Protein AF-A0A8S4CZP5-F1 (afdb_monomer)

Sequence (98 aa):
MEVKWPVSLVLNHKAVACYQMIFRHLFYCKHVERLLCRVWLYNKVVKRFSEARLYADAFALRQRMLSCIQHLQYYMCVEVIEPSWCQLIQSLDKKRAL

Nearest PDB structures (foldseek):
  6zbd-assembly1_D  TM=3.152E-01  e=8.842E+00  Plasmodium falciparum

Secondary structure (DSSP, 8-state):
----TTGGGTS-HHHHHHHHHHHHHHHHHHHHHHHHHHHHHHHHHHTTSGGGGGGHHHHHHHHHHHHHHHHHHHIIIIIIIHHHHHHHHHHHHHHH--

Foldseek 3Di:
DDDDPPVCVVVPPVNVVVVVVVVVVLVVLVVVLVVLVVVVVVLVVVVVDPCNVVCPVVNVVSVVSNVVSVVVSCCCVPVPVVVVVVVVVVVVVVVVVD

Mean predicted aligned error: 7.42 Å

Radius of gyration: 21.17 Å; Cα contacts (8 Å, |Δi|>4): 24; chains: 1; bounding box: 49×22×59 Å

InterPro domains:
  IPR007259 Gamma-tubulin complex component protein [PTHR19302] (2-93)
  IPR040457 Gamma tubulin complex component, C-terminal [PF04130] (2-95)
  IPR042241 Gamma tubulin complex component, C-terminal domain superfamily [G3DSA:1.20.120.1900] (1-98)

Organism: Plutella xylostella (NCBI:txid51655)

Structure (mmCIF, N/CA/C/O backbone):
data_AF-A0A8S4CZP5-F1
#
_entry.id   AF-A0A8S4CZP5-F1
#
loop_
_atom_site.group_PDB
_atom_site.id
_atom_site.type_symbol
_atom_site.label_atom_id
_atom_site.label_alt_id
_atom_site.label_comp_id
_atom_site.label_asym_id
_atom_site.label_entity_id
_atom_site.label_seq_id
_atom_site.pdbx_PDB_ins_code
_atom_site.Cartn_x
_atom_site.Cartn_y
_atom_site.Cartn_z
_atom_site.occupancy
_atom_site.B_iso_or_equiv
_atom_site.auth_seq_id
_atom_site.auth_comp_id
_atom_site.auth_asym_id
_atom_site.auth_atom_id
_atom_site.pdbx_PDB_model_num
ATOM 1 N N . MET A 1 1 ? -19.244 -12.517 5.168 1.00 55.53 1 MET A N 1
ATOM 2 C CA . MET A 1 1 ? -18.666 -12.454 6.525 1.00 55.53 1 MET A CA 1
ATOM 3 C C . MET A 1 1 ? -19.834 -12.250 7.475 1.00 55.53 1 MET A C 1
ATOM 5 O O . MET A 1 1 ? -20.339 -11.141 7.559 1.00 55.53 1 MET A O 1
ATOM 9 N N . GLU A 1 2 ? -20.357 -13.329 8.058 1.00 64.44 2 GLU A N 1
ATOM 10 C CA . GLU A 1 2 ? -21.436 -13.243 9.052 1.00 64.44 2 GLU A CA 1
ATOM 11 C C . GLU A 1 2 ? -20.834 -12.858 10.401 1.00 64.44 2 GLU A C 1
ATOM 13 O O . GLU A 1 2 ? -20.005 -13.582 10.952 1.00 64.44 2 GLU A O 1
ATOM 18 N N . VAL A 1 3 ? -21.227 -11.696 10.922 1.00 73.75 3 VAL A N 1
ATOM 19 C CA . VAL A 1 3 ? -20.888 -11.292 12.286 1.00 73.75 3 VAL A CA 1
ATOM 20 C C . VAL A 1 3 ? -21.948 -11.891 13.203 1.00 73.75 3 VAL A C 1
ATOM 22 O O . VAL A 1 3 ? -23.125 -11.548 13.100 1.00 73.75 3 VAL A O 1
ATOM 25 N N . LYS A 1 4 ? -21.545 -12.814 14.080 1.00 79.38 4 LYS A N 1
ATOM 26 C CA . LYS A 1 4 ? -22.464 -13.448 15.032 1.00 79.38 4 LYS A CA 1
ATOM 27 C C . LYS A 1 4 ? -22.923 -12.439 16.085 1.00 79.38 4 LYS A C 1
ATOM 29 O O . LYS A 1 4 ? -22.154 -11.582 16.527 1.00 79.38 4 LYS A O 1
ATOM 34 N N . TRP A 1 5 ? -24.177 -12.566 16.507 1.00 76.56 5 TRP A N 1
ATOM 35 C CA . TRP A 1 5 ? -24.685 -11.871 17.687 1.00 76.56 5 TRP A CA 1
ATOM 36 C C . TRP A 1 5 ? -23.819 -12.234 18.911 1.00 76.56 5 TRP A C 1
ATOM 38 O O . TRP A 1 5 ? -23.411 -13.394 19.016 1.00 76.56 5 TRP A O 1
ATOM 48 N N . PRO A 1 6 ? -23.491 -11.299 19.824 1.00 82.88 6 PRO A N 1
ATOM 49 C CA . PRO A 1 6 ? -23.930 -9.899 19.910 1.00 82.88 6 PRO A CA 1
ATOM 50 C C . PRO A 1 6 ? -23.013 -8.899 19.187 1.00 82.88 6 PRO A C 1
ATOM 52 O O . PRO A 1 6 ? -23.311 -7.709 19.150 1.00 82.88 6 PRO A O 1
ATOM 55 N N . VAL A 1 7 ? -21.901 -9.346 18.597 1.00 76.56 7 VAL A N 1
ATOM 56 C CA . VAL A 1 7 ? -20.877 -8.462 18.004 1.00 76.56 7 VAL A CA 1
ATOM 57 C C . VAL A 1 7 ? -21.432 -7.638 16.837 1.00 76.56 7 VAL A C 1
ATOM 59 O O . VAL A 1 7 ? -20.981 -6.518 16.604 1.00 76.56 7 VAL A O 1
ATOM 62 N N . SER A 1 8 ? -22.463 -8.139 16.155 1.00 76.94 8 SER A N 1
ATOM 63 C CA . SER A 1 8 ? -23.184 -7.423 15.096 1.00 76.94 8 SER A CA 1
ATOM 64 C C . SER A 1 8 ? -23.875 -6.134 15.564 1.00 76.94 8 SER A C 1
ATOM 66 O O . SER A 1 8 ? -24.132 -5.259 14.737 1.00 76.94 8 SER A O 1
ATOM 68 N N . LEU A 1 9 ? -24.138 -5.977 16.870 1.00 74.38 9 LEU A N 1
ATOM 69 C CA . LEU A 1 9 ? -24.674 -4.735 17.448 1.00 74.38 9 LEU A CA 1
ATOM 70 C C . LEU A 1 9 ? -23.649 -3.597 17.413 1.00 74.38 9 LEU A C 1
ATOM 72 O O . LEU A 1 9 ? -24.019 -2.438 17.248 1.00 74.38 9 LEU A O 1
ATOM 76 N N . VAL A 1 10 ? -22.365 -3.930 17.553 1.00 77.69 10 VAL A N 1
ATOM 77 C CA . VAL A 1 10 ? -21.260 -2.961 17.541 1.00 77.69 10 VAL A CA 1
ATOM 78 C C . VAL A 1 10 ? -20.685 -2.829 16.128 1.00 77.69 10 VAL A C 1
ATOM 80 O O . VAL A 1 10 ? -20.503 -1.722 15.623 1.00 77.69 10 VAL A O 1
ATOM 83 N N . LEU A 1 11 ? -20.446 -3.957 15.454 1.00 79.88 11 LEU A N 1
ATOM 84 C CA . LEU A 1 11 ? -19.962 -4.024 14.075 1.00 79.88 11 LEU A CA 1
ATOM 85 C C . LEU A 1 11 ? -21.133 -4.207 13.109 1.00 79.88 11 LEU A C 1
ATOM 87 O O . LEU A 1 11 ? -21.441 -5.313 12.665 1.00 79.88 11 LEU A O 1
ATOM 91 N N . ASN A 1 12 ? -21.780 -3.093 12.776 1.00 83.38 12 ASN A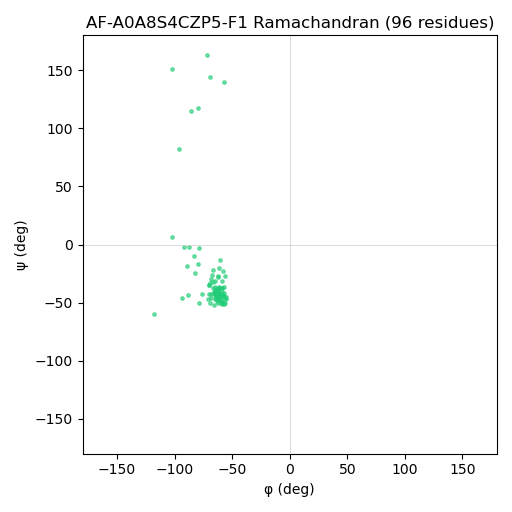 N 1
ATOM 92 C CA . ASN A 1 12 ? -22.879 -3.089 11.818 1.00 83.38 12 ASN A CA 1
ATOM 93 C C . ASN A 1 12 ? -22.397 -3.327 10.367 1.00 83.38 12 ASN A C 1
ATOM 95 O O . ASN A 1 12 ? -21.229 -3.129 10.022 1.00 83.38 12 ASN A O 1
ATOM 99 N N . HIS A 1 13 ? -23.327 -3.694 9.480 1.00 84.50 13 HIS A N 1
ATOM 100 C CA . HIS A 1 13 ? -23.026 -3.961 8.067 1.00 84.50 13 HIS A CA 1
ATOM 101 C C . HIS A 1 13 ? -22.413 -2.765 7.321 1.00 84.50 13 HIS A C 1
ATOM 103 O O . HIS A 1 13 ? -21.600 -2.969 6.421 1.00 84.50 13 HIS A O 1
ATOM 109 N N . LYS A 1 14 ? -22.761 -1.524 7.694 1.00 86.75 14 LYS A N 1
ATOM 110 C CA . LYS A 1 14 ? -22.209 -0.314 7.063 1.00 86.75 14 LYS A CA 1
ATOM 111 C C . LYS A 1 14 ? -20.725 -0.150 7.395 1.00 86.75 14 LYS A C 1
ATOM 113 O O . LYS A 1 14 ? -19.923 0.069 6.495 1.00 86.75 14 LYS A O 1
ATOM 118 N N . ALA A 1 15 ? -20.352 -0.321 8.661 1.00 87.50 15 ALA A N 1
ATOM 119 C CA . ALA A 1 15 ? -18.969 -0.261 9.119 1.00 87.50 15 ALA A CA 1
ATOM 120 C C . ALA A 1 15 ? -18.125 -1.348 8.442 1.00 87.50 15 ALA A C 1
ATOM 122 O O . ALA A 1 15 ? -17.058 -1.055 7.904 1.00 87.50 15 ALA A O 1
ATOM 123 N N . VAL A 1 16 ? -18.637 -2.583 8.382 1.00 88.56 16 VAL A N 1
ATOM 124 C CA . VAL A 1 16 ? -17.967 -3.693 7.685 1.00 88.56 16 VAL A CA 1
ATOM 125 C C . VAL A 1 16 ? -17.752 -3.373 6.203 1.00 88.56 16 VAL A C 1
ATOM 127 O O . VAL A 1 16 ? -16.653 -3.592 5.695 1.00 88.56 16 VAL A O 1
ATOM 130 N N . ALA A 1 17 ? -18.750 -2.814 5.514 1.00 91.00 17 ALA A N 1
ATOM 131 C CA . ALA A 1 17 ? -18.612 -2.415 4.114 1.00 91.00 17 ALA A CA 1
ATOM 132 C C . ALA A 1 17 ? -17.527 -1.339 3.920 1.00 91.00 17 ALA A C 1
ATOM 134 O O . ALA A 1 17 ? -16.693 -1.466 3.022 1.00 91.00 17 ALA A O 1
ATOM 135 N N . CYS A 1 18 ? -17.466 -0.329 4.795 1.00 91.38 18 CYS A N 1
ATOM 136 C CA . CYS A 1 18 ? -16.408 0.685 4.758 1.00 91.38 18 CYS A CA 1
ATOM 137 C C . CYS A 1 18 ? -15.011 0.066 4.944 1.00 91.38 18 CYS A C 1
ATOM 139 O O . CYS A 1 18 ? -14.102 0.356 4.164 1.00 91.38 18 CYS A O 1
ATOM 141 N N . TYR A 1 19 ? -14.840 -0.843 5.912 1.00 92.25 19 TYR A N 1
ATOM 142 C CA . TYR A 1 19 ? -13.569 -1.556 6.097 1.00 92.25 19 TYR A CA 1
ATOM 143 C C . TYR A 1 19 ? -13.196 -2.409 4.882 1.00 92.25 19 TYR A C 1
ATOM 145 O O . TYR A 1 19 ? -12.032 -2.437 4.483 1.00 92.25 19 TYR A O 1
ATOM 153 N N . GLN A 1 20 ? -14.170 -3.065 4.248 1.00 94.25 20 GLN A N 1
ATOM 154 C CA . GLN A 1 20 ? -13.937 -3.826 3.019 1.00 94.25 20 GLN A CA 1
ATOM 155 C C . GLN A 1 20 ? -13.484 -2.934 1.860 1.00 94.25 20 GLN A C 1
ATOM 157 O O . GLN A 1 20 ? -12.598 -3.333 1.103 1.00 94.25 20 GLN A O 1
ATOM 162 N N . MET A 1 21 ? -14.046 -1.729 1.721 1.00 95.75 21 MET A N 1
ATOM 163 C CA . MET A 1 21 ? -13.614 -0.765 0.703 1.00 95.75 21 MET A CA 1
ATOM 164 C C . MET A 1 21 ? -12.164 -0.327 0.921 1.00 95.75 21 MET A C 1
ATOM 166 O O . MET A 1 21 ? -11.372 -0.363 -0.023 1.00 95.75 21 MET A O 1
ATOM 170 N N . ILE A 1 22 ? -11.800 0.012 2.163 1.00 94.81 22 ILE A N 1
ATOM 171 C CA . ILE A 1 22 ? -10.422 0.374 2.528 1.00 94.81 22 ILE A CA 1
ATOM 172 C C . ILE A 1 22 ? -9.480 -0.794 2.228 1.00 94.81 22 ILE A C 1
ATOM 174 O O . ILE A 1 22 ? -8.484 -0.623 1.526 1.00 94.81 22 ILE A O 1
ATOM 178 N N . PHE A 1 23 ? -9.823 -2.000 2.686 1.00 95.38 23 PHE A N 1
ATOM 179 C CA . PHE A 1 23 ? -9.025 -3.197 2.436 1.00 95.38 23 PHE A CA 1
ATOM 180 C C . PHE A 1 23 ? -8.823 -3.448 0.940 1.00 95.38 23 PHE A C 1
ATOM 182 O O . PHE A 1 23 ? -7.696 -3.670 0.502 1.00 95.38 23 PHE A O 1
ATO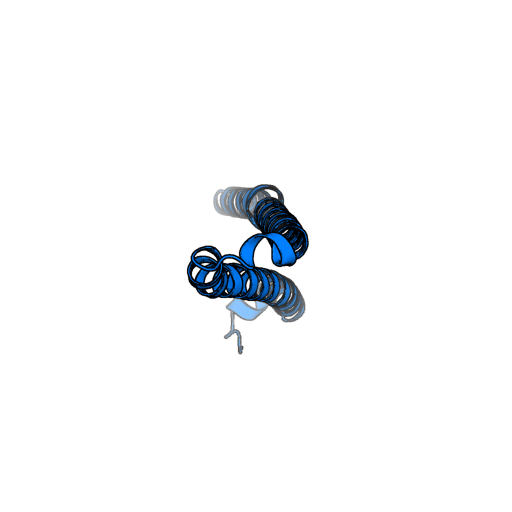M 189 N N . ARG A 1 24 ? -9.893 -3.375 0.139 1.00 97.19 24 ARG A N 1
ATOM 190 C CA . ARG A 1 24 ? -9.822 -3.580 -1.313 1.00 97.19 24 ARG A CA 1
ATOM 191 C C . ARG A 1 24 ? -8.872 -2.583 -1.973 1.00 97.19 24 ARG A C 1
ATOM 193 O O . ARG A 1 24 ? -8.105 -2.976 -2.852 1.00 97.19 24 ARG A O 1
ATOM 200 N N . HIS A 1 25 ? -8.905 -1.324 -1.544 1.00 96.69 25 HIS A N 1
ATOM 201 C CA . HIS A 1 25 ? -8.007 -0.295 -2.055 1.00 96.69 25 HIS A CA 1
ATOM 202 C C . HIS A 1 25 ? -6.543 -0.577 -1.683 1.00 96.69 25 HIS A C 1
ATOM 204 O O . HIS A 1 25 ? -5.695 -0.681 -2.571 1.00 96.69 25 HIS A O 1
ATOM 210 N N . LEU A 1 26 ? -6.254 -0.806 -0.397 1.00 96.75 26 LEU A N 1
ATOM 211 C CA . LEU A 1 26 ? -4.902 -1.119 0.085 1.00 96.75 26 LEU A CA 1
ATOM 212 C C . LEU A 1 26 ? -4.332 -2.378 -0.579 1.00 96.75 26 LEU A C 1
ATOM 214 O O . LEU A 1 26 ? -3.173 -2.406 -1.000 1.00 96.75 26 LEU A O 1
ATOM 218 N N . PHE A 1 27 ? -5.160 -3.413 -0.720 1.00 97.25 27 PHE A N 1
ATOM 219 C CA . PHE A 1 27 ? -4.785 -4.658 -1.377 1.00 97.25 27 PHE A CA 1
ATOM 220 C C . PHE A 1 27 ? -4.386 -4.424 -2.837 1.00 97.25 27 PHE A C 1
ATOM 222 O O . PHE A 1 27 ? -3.368 -4.950 -3.293 1.00 97.25 27 PHE A O 1
ATOM 229 N N . TYR A 1 28 ? -5.150 -3.604 -3.562 1.00 97.69 28 TYR A N 1
ATOM 230 C CA . TYR A 1 28 ? -4.830 -3.259 -4.942 1.00 97.69 28 TYR A CA 1
ATOM 231 C C . TYR A 1 28 ? -3.522 -2.463 -5.046 1.00 97.69 28 TYR A C 1
ATOM 233 O O . TYR A 1 28 ? -2.669 -2.802 -5.868 1.00 97.69 28 TYR A O 1
ATOM 241 N N . CYS A 1 29 ? -3.298 -1.478 -4.171 1.00 97.38 29 CYS A N 1
ATOM 242 C CA . CYS A 1 29 ? -2.028 -0.749 -4.120 1.00 97.38 29 CYS A CA 1
ATOM 243 C C . CYS A 1 29 ? -0.839 -1.695 -3.902 1.00 97.38 29 CYS A C 1
ATOM 245 O O . CYS A 1 29 ? 0.158 -1.623 -4.628 1.00 97.38 29 CYS A O 1
ATOM 247 N N . LYS A 1 30 ? -0.975 -2.649 -2.972 1.00 96.81 30 LYS A N 1
ATOM 248 C CA . LYS A 1 30 ? 0.064 -3.652 -2.709 1.00 96.81 30 LYS A CA 1
ATOM 249 C C . LYS A 1 30 ? 0.291 -4.584 -3.897 1.00 96.81 30 LYS A C 1
ATOM 251 O O . LYS A 1 30 ? 1.422 -4.993 -4.170 1.00 96.81 30 LYS A O 1
ATOM 256 N N . HIS A 1 31 ? -0.776 -4.932 -4.612 1.00 97.12 31 HIS A N 1
ATOM 257 C CA . HIS A 1 31 ? -0.694 -5.730 -5.829 1.00 97.12 31 HIS A CA 1
ATOM 258 C C . HIS A 1 31 ? 0.095 -5.004 -6.928 1.00 97.12 31 HIS A C 1
ATOM 260 O O . HIS A 1 31 ? 1.036 -5.581 -7.479 1.00 97.12 31 HIS A O 1
ATOM 266 N N . VAL A 1 32 ? -0.218 -3.732 -7.192 1.00 96.81 32 VAL A N 1
ATOM 267 C CA . VAL A 1 32 ? 0.492 -2.905 -8.184 1.00 96.81 32 VAL A CA 1
ATOM 268 C C . VAL A 1 32 ? 1.969 -2.739 -7.820 1.00 96.81 32 VAL A C 1
ATOM 270 O O . VAL A 1 32 ? 2.832 -2.915 -8.681 1.00 96.81 32 VAL A O 1
ATOM 273 N N . GLU A 1 33 ? 2.290 -2.487 -6.547 1.00 96.19 33 GLU A N 1
ATOM 274 C CA . GLU A 1 33 ? 3.681 -2.434 -6.073 1.00 96.19 33 GLU A CA 1
ATOM 275 C C . GLU A 1 33 ? 4.439 -3.730 -6.413 1.00 96.19 33 GLU A C 1
ATOM 277 O O . GLU A 1 33 ? 5.536 -3.697 -6.978 1.00 96.19 33 GLU A O 1
ATOM 282 N N . ARG A 1 34 ? 3.834 -4.893 -6.136 1.00 95.50 34 ARG A N 1
ATOM 283 C CA . ARG A 1 34 ? 4.434 -6.200 -6.450 1.00 95.50 34 ARG A CA 1
ATOM 284 C C . ARG A 1 34 ? 4.647 -6.392 -7.951 1.00 95.50 34 ARG A C 1
ATOM 286 O O . ARG A 1 34 ? 5.685 -6.933 -8.333 1.00 95.50 34 ARG A O 1
ATOM 293 N N . LEU A 1 35 ? 3.714 -5.955 -8.798 1.00 95.25 35 LEU A N 1
ATOM 294 C CA . LEU A 1 35 ? 3.881 -6.004 -10.256 1.00 95.25 35 LEU A CA 1
ATOM 295 C C . LEU A 1 35 ? 5.069 -5.145 -10.711 1.00 95.25 35 LEU A C 1
ATOM 297 O O . LEU A 1 35 ? 5.936 -5.636 -11.437 1.00 95.25 35 LEU A O 1
ATOM 301 N N . LEU A 1 36 ? 5.175 -3.908 -10.217 1.00 93.19 36 LEU A N 1
ATOM 302 C CA . LEU A 1 36 ? 6.292 -3.009 -10.530 1.00 93.19 36 LEU A CA 1
ATOM 303 C C . LEU A 1 36 ? 7.640 -3.585 -10.074 1.00 93.19 36 LEU A C 1
ATOM 305 O O . LEU A 1 36 ? 8.646 -3.438 -10.777 1.00 93.19 36 LEU A O 1
ATOM 309 N N . CYS A 1 37 ? 7.673 -4.264 -8.927 1.00 91.00 37 CYS A N 1
ATOM 310 C CA . CYS A 1 37 ? 8.859 -4.965 -8.431 1.00 91.00 37 CYS A CA 1
ATOM 311 C C . CYS A 1 37 ? 9.209 -6.212 -9.258 1.00 91.00 37 CYS A C 1
ATOM 313 O O . CYS A 1 37 ? 10.388 -6.484 -9.471 1.00 91.00 37 CYS A O 1
ATOM 315 N N . ARG A 1 38 ? 8.227 -6.954 -9.784 1.00 89.50 38 ARG A N 1
ATOM 316 C CA . ARG A 1 38 ? 8.496 -8.093 -10.683 1.00 89.50 38 ARG A CA 1
ATOM 317 C C . ARG A 1 38 ? 9.153 -7.645 -11.983 1.00 89.50 38 ARG A C 1
ATOM 319 O O . ARG A 1 38 ? 10.138 -8.250 -12.392 1.00 89.50 38 ARG A O 1
ATOM 326 N N . VAL A 1 39 ? 8.680 -6.550 -12.582 1.00 86.25 39 VAL A N 1
ATOM 327 C CA . VAL A 1 39 ? 9.290 -5.967 -13.794 1.00 86.25 39 VAL A CA 1
ATOM 328 C C . VAL A 1 39 ? 10.771 -5.634 -13.566 1.00 86.25 39 VAL A C 1
ATOM 330 O O . VAL A 1 39 ? 11.605 -5.864 -14.436 1.00 86.25 39 VAL A O 1
ATOM 333 N N . TRP A 1 40 ? 11.141 -5.176 -12.366 1.00 78.12 40 TRP A N 1
ATOM 334 C CA . TRP A 1 40 ? 12.545 -4.935 -12.018 1.00 78.12 40 TRP A CA 1
ATOM 335 C C . TRP A 1 40 ? 13.423 -6.195 -12.072 1.00 78.12 40 TRP A C 1
ATOM 337 O O . TRP A 1 40 ? 14.5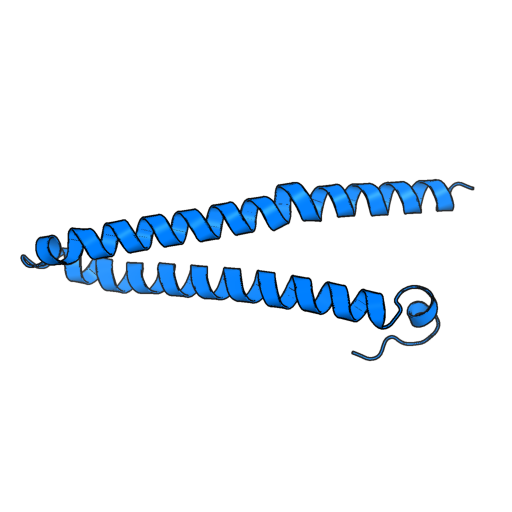76 -6.101 -12.496 1.00 78.12 40 TRP A O 1
ATOM 347 N N . LEU A 1 41 ? 12.902 -7.362 -11.676 1.00 72.50 41 LEU A N 1
ATOM 348 C CA . LEU A 1 41 ? 13.654 -8.624 -11.715 1.00 72.50 41 LEU A CA 1
ATOM 349 C C . LEU A 1 41 ? 14.007 -9.022 -13.152 1.00 72.50 41 LEU A C 1
ATOM 351 O O . LEU A 1 41 ? 15.159 -9.358 -13.417 1.00 72.50 41 LEU A O 1
ATOM 355 N N . TYR A 1 42 ? 13.059 -8.891 -14.083 1.00 69.75 42 TYR A N 1
ATOM 356 C CA . TYR A 1 42 ? 13.304 -9.126 -15.510 1.00 69.75 42 TYR A CA 1
ATOM 357 C C . TYR A 1 42 ? 14.297 -8.110 -16.093 1.00 69.75 42 TYR A C 1
ATOM 359 O O . TYR A 1 42 ? 15.221 -8.470 -16.821 1.00 69.75 42 TYR A O 1
ATOM 367 N N . ASN A 1 43 ? 14.198 -6.847 -15.679 1.00 62.88 43 ASN A N 1
ATOM 368 C CA . ASN A 1 43 ? 15.082 -5.781 -16.154 1.00 62.88 43 ASN A CA 1
ATOM 369 C C . ASN A 1 43 ? 16.544 -5.933 -15.698 1.00 62.88 43 ASN A C 1
ATOM 371 O O . ASN A 1 43 ? 17.449 -5.463 -16.389 1.00 62.88 43 ASN A O 1
ATOM 375 N N . LYS A 1 44 ? 16.816 -6.598 -14.563 1.00 61.12 44 LYS A N 1
ATOM 376 C CA . LYS A 1 44 ? 18.198 -6.900 -14.136 1.00 61.12 44 LYS A CA 1
ATOM 377 C C . LYS A 1 44 ? 18.936 -7.811 -15.122 1.00 61.12 44 LYS A C 1
ATOM 379 O O . LYS A 1 44 ? 20.158 -7.723 -15.210 1.00 61.12 44 LYS A O 1
ATOM 384 N N . VAL A 1 45 ? 18.208 -8.653 -15.855 1.00 62.44 45 VAL A N 1
ATOM 385 C CA . VAL A 1 45 ? 18.764 -9.530 -16.894 1.00 62.44 45 VAL A CA 1
ATOM 386 C C . VAL A 1 45 ? 19.082 -8.718 -18.154 1.00 62.44 45 VAL A C 1
ATOM 388 O O . VAL A 1 45 ? 20.174 -8.846 -18.698 1.00 62.44 45 VAL A O 1
ATOM 391 N N . VAL A 1 46 ? 18.189 -7.800 -18.546 1.00 62.38 46 VAL A N 1
ATOM 392 C CA . VAL A 1 46 ? 18.331 -6.948 -19.747 1.00 62.38 46 VAL A CA 1
ATOM 393 C C . VAL A 1 46 ? 19.496 -5.956 -19.636 1.00 62.38 46 VAL A C 1
ATOM 395 O O . VAL A 1 46 ? 20.176 -5.684 -20.620 1.00 62.38 46 VAL A O 1
ATOM 398 N N . LYS A 1 47 ? 19.807 -5.469 -18.427 1.00 60.34 47 LYS A N 1
ATOM 399 C CA . LYS A 1 47 ? 20.961 -4.578 -18.180 1.00 60.34 47 LYS A CA 1
ATOM 400 C C . LYS A 1 47 ? 22.331 -5.178 -18.530 1.00 60.34 47 LYS A C 1
ATOM 402 O O . LYS A 1 47 ? 23.307 -4.436 -18.554 1.00 60.34 47 LYS A O 1
ATOM 407 N N . ARG A 1 48 ? 22.419 -6.493 -18.760 1.00 63.22 48 ARG A N 1
ATOM 408 C CA . ARG A 1 48 ? 23.651 -7.177 -19.190 1.00 63.22 48 ARG A CA 1
ATOM 409 C C . ARG A 1 48 ? 23.888 -7.101 -20.700 1.00 63.22 48 ARG A C 1
ATOM 411 O O . ARG A 1 48 ? 24.968 -7.466 -21.149 1.00 63.22 48 ARG A O 1
ATOM 418 N N . PHE A 1 49 ? 22.903 -6.634 -21.463 1.00 63.44 49 PHE A N 1
ATOM 419 C CA . PHE A 1 49 ? 22.976 -6.516 -22.913 1.00 63.44 49 PHE A CA 1
ATOM 420 C C . PHE A 1 49 ? 23.239 -5.063 -23.328 1.00 63.44 49 PHE A C 1
ATOM 422 O O . PHE A 1 49 ? 22.855 -4.116 -22.637 1.00 63.44 49 PHE A O 1
ATOM 429 N N . SER A 1 50 ? 23.891 -4.882 -24.476 1.00 64.25 50 SER A N 1
ATOM 430 C CA . SER A 1 50 ? 24.255 -3.577 -25.054 1.00 64.25 50 SER A CA 1
ATOM 431 C C . SER A 1 50 ? 23.053 -2.650 -25.300 1.00 64.25 50 SER A C 1
ATOM 433 O O . SER A 1 50 ? 23.199 -1.429 -25.294 1.00 64.25 50 SER A O 1
ATOM 435 N N . GLU A 1 51 ? 21.852 -3.214 -25.437 1.00 67.94 51 GLU A N 1
ATOM 436 C CA . GLU A 1 51 ? 20.585 -2.513 -25.690 1.00 67.94 51 GLU A CA 1
ATOM 437 C C . GLU A 1 51 ? 19.960 -1.863 -24.442 1.00 67.94 51 GLU A C 1
ATOM 439 O O . GLU A 1 51 ? 18.946 -1.172 -24.536 1.00 67.94 51 GLU A O 1
ATOM 444 N N . ALA A 1 52 ? 20.561 -2.022 -23.258 1.00 70.19 52 ALA A N 1
ATOM 445 C CA . ALA A 1 52 ? 20.015 -1.511 -21.997 1.00 70.19 52 ALA A CA 1
ATOM 446 C C . ALA A 1 52 ? 19.739 0.007 -21.991 1.00 70.19 52 ALA A C 1
ATOM 448 O O . ALA A 1 52 ? 18.851 0.465 -21.266 1.00 70.19 52 ALA A O 1
ATOM 449 N N . ARG A 1 53 ? 20.472 0.790 -22.799 1.00 72.44 53 ARG A N 1
ATOM 450 C CA . ARG A 1 53 ? 20.250 2.240 -22.957 1.00 72.44 53 ARG A CA 1
ATOM 451 C C . ARG A 1 53 ? 18.899 2.572 -23.591 1.00 72.44 53 ARG A C 1
ATOM 453 O O . ARG A 1 53 ? 18.319 3.584 -23.216 1.00 72.44 53 ARG A O 1
ATOM 460 N N . LEU A 1 54 ? 18.378 1.719 -24.475 1.00 76.38 54 LEU A N 1
ATOM 461 C CA . LEU A 1 54 ? 17.089 1.933 -25.147 1.00 76.38 54 LEU A CA 1
ATOM 462 C C . LEU A 1 54 ? 15.905 1.865 -24.169 1.00 76.38 54 LEU A C 1
ATOM 464 O O . LEU A 1 54 ? 14.850 2.432 -24.424 1.00 76.38 54 LEU A O 1
ATOM 468 N N . TYR A 1 55 ? 16.096 1.216 -23.017 1.00 79.38 55 TYR A N 1
ATOM 469 C CA . TYR A 1 55 ? 15.070 1.036 -21.988 1.00 79.38 55 TYR A CA 1
ATOM 470 C C . TYR A 1 55 ? 15.232 1.981 -20.786 1.00 79.38 55 TYR A C 1
ATOM 472 O O . TYR A 1 55 ? 14.505 1.848 -19.797 1.00 79.38 55 TYR A O 1
ATOM 480 N N . ALA A 1 56 ? 16.170 2.933 -20.838 1.00 82.62 56 ALA A N 1
ATOM 481 C CA . ALA A 1 56 ? 16.462 3.836 -19.723 1.00 82.62 56 ALA A CA 1
ATOM 482 C C . ALA A 1 56 ? 15.223 4.627 -19.265 1.00 82.62 56 ALA A C 1
ATOM 484 O O . ALA A 1 56 ? 14.927 4.664 -18.067 1.00 82.62 56 ALA A O 1
ATOM 485 N N . ASP A 1 57 ? 14.452 5.165 -20.212 1.00 86.38 57 ASP A N 1
ATOM 486 C CA . ASP A 1 57 ? 13.240 5.938 -19.922 1.00 86.38 57 ASP A CA 1
ATOM 487 C C . ASP A 1 57 ? 12.147 5.073 -19.288 1.00 86.38 57 ASP A C 1
ATOM 489 O O . ASP A 1 57 ? 11.519 5.468 -18.301 1.00 86.38 57 ASP A O 1
ATOM 493 N N . ALA A 1 58 ? 11.978 3.840 -19.773 1.00 87.31 58 ALA A N 1
ATOM 494 C CA . ALA A 1 58 ? 11.057 2.875 -19.180 1.00 87.31 58 ALA A CA 1
ATOM 495 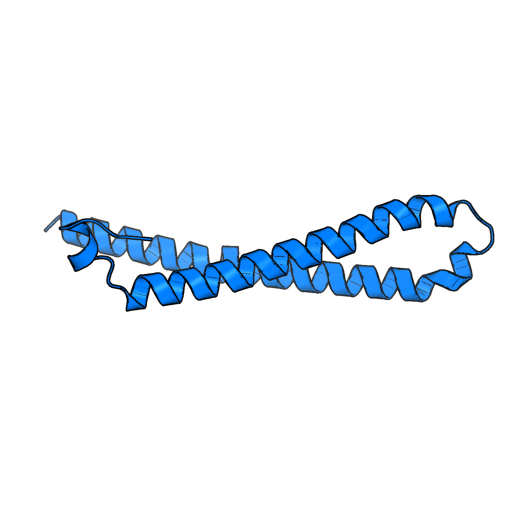C C . ALA A 1 58 ? 11.461 2.515 -17.736 1.00 87.31 58 ALA A C 1
ATOM 497 O O . ALA A 1 58 ? 10.603 2.372 -16.857 1.00 87.31 58 ALA A O 1
ATOM 498 N N . PHE A 1 59 ? 12.763 2.415 -17.444 1.00 85.25 59 PHE A N 1
ATOM 499 C CA . PHE A 1 59 ? 13.248 2.181 -16.080 1.00 85.25 59 PHE A CA 1
ATOM 500 C C . PHE A 1 59 ? 13.003 3.375 -15.161 1.00 85.25 59 PHE A C 1
ATOM 502 O O . PHE A 1 59 ? 12.584 3.170 -14.016 1.00 85.25 59 PHE A O 1
ATOM 509 N N . ALA A 1 60 ? 13.241 4.594 -15.645 1.00 89.56 60 ALA A N 1
ATOM 510 C CA . ALA A 1 60 ? 12.974 5.815 -14.895 1.00 89.56 60 ALA A CA 1
ATOM 511 C C . ALA A 1 60 ? 11.477 5.948 -14.579 1.00 89.56 60 ALA A C 1
ATOM 513 O O . ALA A 1 60 ? 11.108 6.183 -13.425 1.00 89.56 60 ALA A O 1
ATOM 514 N N . LEU A 1 61 ? 10.607 5.697 -15.562 1.00 93.00 61 LEU A N 1
ATOM 515 C CA . LEU A 1 61 ? 9.157 5.691 -15.373 1.00 93.00 61 LEU A CA 1
ATOM 516 C C . LEU A 1 61 ? 8.731 4.664 -14.317 1.00 93.00 61 LEU A C 1
ATOM 518 O O . LEU A 1 61 ? 8.036 5.014 -13.362 1.00 93.00 61 LEU A O 1
ATOM 522 N N . ARG A 1 62 ? 9.210 3.418 -14.424 1.00 92.44 62 ARG A N 1
ATOM 523 C CA . ARG A 1 62 ? 8.914 2.358 -13.446 1.00 92.44 62 ARG A CA 1
ATOM 524 C C . ARG A 1 62 ? 9.324 2.758 -12.026 1.00 92.44 62 ARG A C 1
ATOM 526 O O . ARG A 1 62 ? 8.580 2.488 -11.086 1.00 92.44 62 ARG A O 1
ATOM 533 N N . GLN A 1 63 ? 10.490 3.388 -11.854 1.00 92.31 63 GLN A N 1
ATOM 534 C CA . GLN A 1 63 ? 10.938 3.862 -10.538 1.00 92.31 63 GLN A CA 1
ATOM 535 C C . GLN A 1 63 ? 10.031 4.958 -9.980 1.00 92.31 63 GLN A C 1
ATOM 537 O O . GLN A 1 63 ? 9.665 4.905 -8.808 1.00 92.31 63 GLN A O 1
ATOM 542 N N . ARG A 1 64 ? 9.612 5.914 -10.815 1.00 96.38 64 ARG A N 1
ATOM 543 C CA . ARG A 1 64 ? 8.679 6.975 -10.406 1.00 96.38 64 ARG A CA 1
ATOM 544 C C . ARG A 1 64 ? 7.324 6.404 -9.989 1.00 96.38 64 ARG A C 1
ATOM 546 O O . ARG A 1 64 ? 6.799 6.789 -8.948 1.00 96.38 64 ARG A O 1
ATOM 553 N N . MET A 1 65 ? 6.791 5.446 -10.749 1.00 97.06 65 MET A N 1
ATOM 554 C CA . MET A 1 65 ? 5.549 4.747 -10.398 1.00 97.06 65 MET A CA 1
ATOM 555 C C . MET A 1 65 ? 5.681 3.979 -9.077 1.00 97.06 65 MET A C 1
ATOM 557 O O . MET A 1 65 ? 4.780 4.037 -8.242 1.00 97.06 65 MET A O 1
ATOM 561 N N . LEU A 1 66 ? 6.810 3.291 -8.865 1.00 96.38 66 LEU A N 1
ATOM 562 C CA . LEU A 1 66 ? 7.067 2.554 -7.627 1.00 96.38 66 LEU A CA 1
ATOM 563 C C . LEU A 1 66 ? 7.154 3.497 -6.420 1.00 96.38 66 LEU A C 1
ATOM 565 O O . LEU A 1 66 ? 6.516 3.252 -5.401 1.00 96.38 66 LEU A O 1
ATOM 569 N N . SER A 1 67 ? 7.892 4.596 -6.547 1.00 97.00 67 SER A N 1
ATOM 570 C CA . SER A 1 67 ? 7.994 5.596 -5.483 1.00 97.00 67 SER A CA 1
ATOM 571 C C . SER A 1 67 ? 6.626 6.203 -5.153 1.00 97.00 67 SER A C 1
ATOM 573 O O . SER A 1 67 ? 6.267 6.308 -3.984 1.00 97.00 67 SER A O 1
ATOM 575 N N . CYS A 1 68 ? 5.814 6.514 -6.167 1.00 98.00 68 CYS A N 1
ATOM 576 C CA . CYS A 1 68 ? 4.461 7.029 -5.971 1.00 98.00 68 CYS A CA 1
ATOM 577 C C . CYS A 1 68 ? 3.578 6.056 -5.171 1.00 98.00 68 CYS A C 1
ATOM 579 O O . CYS A 1 68 ? 2.979 6.460 -4.174 1.00 98.00 68 CYS A O 1
ATOM 581 N N . ILE A 1 69 ? 3.532 4.770 -5.548 1.00 97.69 69 ILE A N 1
ATOM 582 C CA . ILE A 1 69 ? 2.685 3.795 -4.842 1.00 97.69 69 ILE A CA 1
ATOM 583 C C . ILE A 1 69 ? 3.188 3.505 -3.423 1.00 97.69 69 ILE A C 1
ATOM 585 O O . ILE A 1 69 ? 2.388 3.203 -2.540 1.00 97.69 69 ILE A O 1
ATOM 589 N N . GLN A 1 70 ? 4.498 3.599 -3.185 1.00 96.62 70 GLN A N 1
ATOM 590 C CA . GLN A 1 70 ? 5.084 3.434 -1.855 1.00 96.62 70 GLN A CA 1
ATOM 591 C C . GLN A 1 70 ? 4.751 4.613 -0.942 1.00 96.62 70 GLN A C 1
ATOM 593 O O . GLN A 1 70 ? 4.283 4.389 0.172 1.00 96.62 70 GLN A O 1
ATOM 598 N N . HIS A 1 71 ? 4.900 5.849 -1.425 1.00 97.50 71 HIS A N 1
ATOM 599 C CA . HIS A 1 71 ? 4.511 7.038 -0.665 1.00 97.50 71 HIS A CA 1
ATOM 600 C C . HIS A 1 71 ? 3.007 7.069 -0.374 1.00 97.50 71 HIS A C 1
ATOM 602 O O . HIS A 1 71 ? 2.610 7.371 0.748 1.00 97.50 71 HIS A O 1
ATOM 608 N N . LEU A 1 72 ? 2.167 6.694 -1.345 1.00 96.88 72 LEU A N 1
ATOM 609 C CA . LEU A 1 72 ? 0.719 6.623 -1.146 1.00 96.88 72 LEU A CA 1
ATOM 610 C C . LEU A 1 72 ? 0.346 5.588 -0.073 1.00 96.88 72 LEU A C 1
ATOM 612 O O . LEU A 1 72 ? -0.433 5.890 0.828 1.00 96.88 72 LEU A O 1
ATOM 616 N N . GLN A 1 73 ? 0.918 4.380 -0.138 1.00 96.81 73 GLN A N 1
ATOM 617 C CA . GLN A 1 73 ? 0.693 3.345 0.880 1.00 96.81 73 GLN A CA 1
ATOM 618 C C . GLN A 1 73 ? 1.178 3.784 2.263 1.00 96.81 73 GLN A C 1
ATOM 620 O O . GLN A 1 73 ? 0.474 3.561 3.244 1.00 96.81 73 GLN A O 1
ATOM 625 N N . TYR A 1 74 ? 2.354 4.413 2.335 1.00 97.19 74 TYR A N 1
ATOM 626 C CA . TYR A 1 74 ? 2.896 4.938 3.585 1.00 97.19 74 TYR A CA 1
ATOM 627 C C . TYR A 1 74 ? 1.938 5.956 4.206 1.00 97.19 74 TYR A C 1
ATOM 629 O O . TYR A 1 74 ? 1.536 5.785 5.352 1.00 97.19 74 TYR A O 1
ATOM 637 N N . TYR A 1 75 ? 1.502 6.948 3.427 1.00 97.69 75 TYR A N 1
ATOM 638 C CA . TYR A 1 75 ? 0.558 7.961 3.889 1.00 97.69 75 TYR A CA 1
ATOM 639 C C . TYR A 1 75 ? -0.740 7.334 4.417 1.00 97.69 75 TYR A C 1
ATOM 641 O O . TYR A 1 75 ? -1.149 7.606 5.541 1.00 97.69 75 TYR A O 1
ATOM 649 N N . MET A 1 7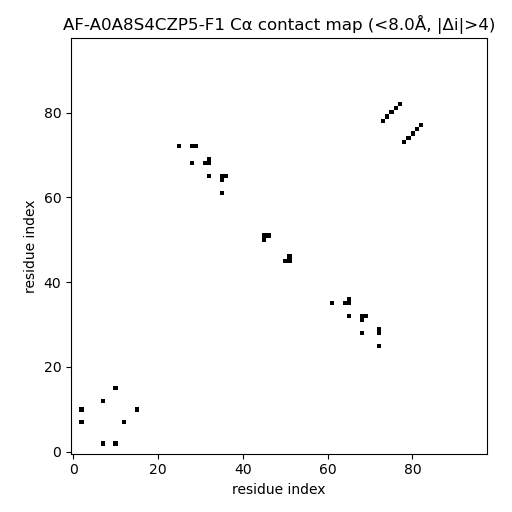6 ? -1.363 6.432 3.651 1.00 96.88 76 MET A N 1
ATOM 650 C CA . MET A 1 76 ? -2.612 5.793 4.078 1.00 96.88 76 MET A CA 1
ATOM 651 C C . MET A 1 76 ? -2.450 4.981 5.368 1.00 96.88 76 MET A C 1
ATOM 653 O O . MET A 1 76 ? -3.300 5.061 6.250 1.00 96.88 76 MET A O 1
ATOM 657 N N . CYS A 1 77 ? -1.384 4.190 5.489 1.00 95.62 77 CYS A N 1
ATOM 658 C CA . CYS A 1 77 ? -1.209 3.303 6.637 1.00 95.62 77 CYS A CA 1
ATOM 659 C C . CYS A 1 77 ? -0.713 4.048 7.881 1.00 95.62 77 CYS A C 1
ATOM 661 O O . CYS A 1 77 ? -1.298 3.895 8.948 1.00 95.62 77 CYS A O 1
ATOM 663 N N . VAL A 1 78 ? 0.349 4.842 7.741 1.00 96.75 78 VAL A N 1
ATOM 664 C CA . VAL A 1 78 ? 1.080 5.434 8.869 1.00 96.75 78 VAL A CA 1
ATOM 665 C C . VAL A 1 78 ? 0.487 6.773 9.285 1.00 96.75 78 VAL A C 1
ATOM 667 O O . VAL A 1 78 ? 0.305 7.008 10.471 1.00 96.75 78 VAL A O 1
ATOM 670 N N . GLU A 1 79 ? 0.140 7.636 8.331 1.00 96.62 79 GLU A N 1
ATOM 671 C CA . GLU A 1 79 ? -0.328 8.995 8.643 1.00 96.62 79 GLU A CA 1
ATOM 672 C C . GLU A 1 79 ? -1.848 9.070 8.850 1.00 96.62 79 GLU A C 1
ATOM 674 O O . GLU A 1 79 ? -2.345 10.033 9.428 1.00 96.62 79 GLU A O 1
ATOM 679 N N . VAL A 1 80 ? -2.609 8.072 8.382 1.00 96.88 80 VAL A N 1
ATOM 680 C CA . VAL A 1 80 ? -4.082 8.088 8.449 1.00 96.88 80 VAL A CA 1
ATOM 681 C C . VAL A 1 80 ? -4.636 6.947 9.298 1.00 96.88 80 VAL A C 1
ATOM 683 O O . VAL A 1 80 ? -5.327 7.203 10.288 1.00 96.88 80 VAL A O 1
ATOM 686 N N . ILE A 1 81 ? -4.367 5.690 8.934 1.00 95.81 81 ILE A N 1
ATOM 687 C CA . ILE A 1 81 ? -4.984 4.531 9.601 1.00 95.81 81 ILE A CA 1
ATOM 688 C C . ILE A 1 81 ? -4.456 4.362 11.028 1.00 95.81 81 ILE A C 1
ATOM 690 O O . ILE A 1 81 ? -5.262 4.271 11.953 1.00 95.81 81 ILE A O 1
ATOM 694 N N . GLU A 1 82 ? -3.137 4.360 11.218 1.00 95.75 82 GLU A N 1
ATOM 695 C CA . GLU A 1 82 ? -2.498 4.188 12.529 1.00 95.75 82 GLU A CA 1
ATOM 696 C C . GLU A 1 82 ? -2.950 5.232 13.574 1.00 95.75 82 GLU A C 1
ATOM 698 O O . GLU A 1 82 ? -3.409 4.835 14.651 1.00 95.75 82 GLU A O 1
ATOM 703 N N . PRO A 1 83 ? -2.927 6.554 13.300 1.00 97.50 83 PRO A N 1
ATOM 704 C CA . PRO A 1 83 ? -3.385 7.540 14.276 1.00 97.50 83 PRO A CA 1
ATOM 705 C C . PRO A 1 83 ? -4.889 7.444 14.541 1.00 97.50 83 PRO A C 1
ATOM 707 O O . PRO A 1 83 ? -5.312 7.577 15.690 1.00 97.50 83 PRO A O 1
ATOM 710 N N . SER A 1 84 ? -5.702 7.164 13.517 1.00 95.25 84 SER A N 1
ATOM 711 C CA . SER A 1 84 ? -7.148 6.966 13.696 1.00 95.25 84 SER A CA 1
ATOM 712 C C . SER A 1 84 ? -7.444 5.754 14.584 1.00 95.25 84 SER A C 1
ATOM 714 O O . SER A 1 84 ? -8.340 5.796 15.429 1.00 95.25 84 SER A O 1
ATOM 716 N N . TRP A 1 85 ? -6.667 4.680 14.432 1.00 94.56 85 TRP A N 1
ATOM 717 C CA . TRP A 1 85 ? -6.753 3.497 15.281 1.00 94.56 85 TRP A CA 1
ATOM 718 C C . TRP A 1 85 ? -6.354 3.807 16.725 1.00 94.56 85 TRP A C 1
ATOM 720 O O . TRP A 1 85 ? -7.101 3.484 17.649 1.00 94.56 85 TRP A O 1
ATOM 730 N N . CYS A 1 86 ? -5.237 4.509 16.930 1.00 95.88 86 CYS A N 1
ATOM 731 C CA . CYS A 1 86 ? -4.814 4.958 18.257 1.00 95.88 86 CYS A CA 1
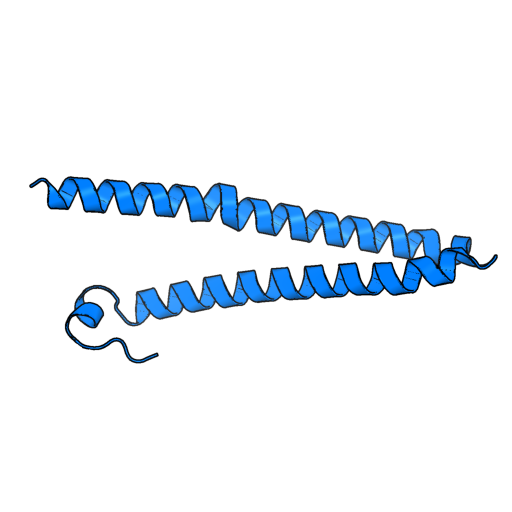ATOM 732 C C . CYS A 1 86 ? -5.910 5.778 18.962 1.00 95.88 86 CYS A C 1
ATOM 734 O O . CYS A 1 86 ? -6.222 5.526 20.127 1.00 95.88 86 CYS A O 1
ATOM 736 N N . GLN A 1 87 ? -6.542 6.721 18.252 1.00 95.88 87 GLN A N 1
ATOM 737 C CA . GLN A 1 87 ? -7.644 7.534 18.784 1.00 95.88 87 GLN A CA 1
ATOM 738 C C . GLN A 1 87 ? -8.865 6.690 19.175 1.00 95.88 87 GLN A C 1
ATOM 740 O O . GLN A 1 87 ? -9.491 6.942 20.212 1.00 95.88 87 GLN A O 1
ATOM 745 N N . LEU A 1 88 ? -9.202 5.680 18.368 1.00 92.12 88 LEU A N 1
ATOM 746 C CA . LEU A 1 88 ? -10.290 4.750 18.659 1.00 92.12 88 LEU A CA 1
ATOM 747 C C . LEU A 1 88 ? -10.013 3.966 19.948 1.00 92.12 88 LEU A C 1
ATOM 749 O O . LEU A 1 88 ? -10.865 3.954 20.836 1.00 92.12 88 LEU A O 1
ATOM 753 N N . ILE A 1 89 ? -8.82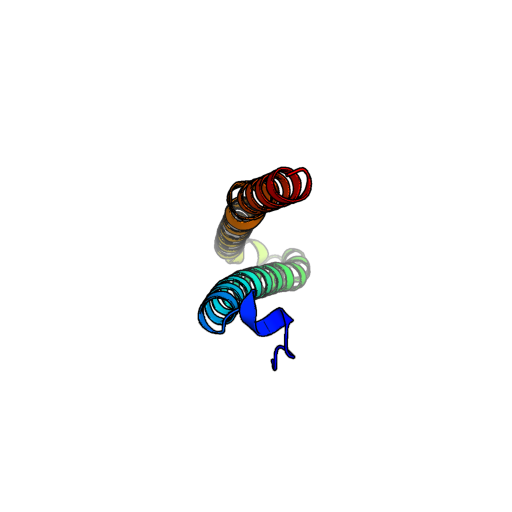7 3.365 20.078 1.00 94.00 89 ILE A N 1
ATOM 754 C CA . ILE A 1 89 ? -8.445 2.578 21.261 1.00 94.00 89 ILE A CA 1
ATOM 755 C C . ILE A 1 89 ? -8.466 3.442 22.525 1.00 94.00 89 ILE A C 1
ATOM 757 O O . ILE A 1 89 ? -9.121 3.080 23.499 1.00 94.00 89 ILE A O 1
ATOM 761 N N . GLN A 1 90 ? -7.875 4.639 22.481 1.00 94.62 90 GLN A N 1
ATOM 762 C CA . GLN A 1 90 ? -7.905 5.570 23.616 1.00 94.62 90 GLN A CA 1
ATOM 763 C C . GLN A 1 90 ? -9.335 5.950 24.028 1.00 94.62 90 GLN A C 1
ATOM 765 O O . GLN A 1 90 ? -9.632 6.103 25.214 1.00 94.62 90 GLN A O 1
ATOM 770 N N . SER A 1 91 ? -10.234 6.116 23.057 1.00 92.31 91 SER A N 1
ATOM 771 C CA . SER A 1 91 ? -11.640 6.438 23.322 1.00 92.31 91 SER A CA 1
ATOM 772 C C . SER A 1 91 ? -12.401 5.262 23.939 1.00 92.31 91 SER A C 1
ATOM 774 O O . SER A 1 91 ? -13.276 5.476 24.780 1.00 92.31 91 SER A O 1
ATOM 776 N N . LEU A 1 92 ? -12.074 4.030 23.541 1.00 90.19 92 LEU A N 1
ATOM 777 C CA . LEU A 1 92 ? -12.650 2.813 24.115 1.00 90.19 92 LEU A CA 1
ATOM 778 C C . LEU A 1 92 ? -12.160 2.587 25.550 1.00 90.19 92 LEU A C 1
ATOM 780 O O . LEU A 1 92 ? -12.976 2.305 26.425 1.00 90.19 92 LEU A O 1
ATOM 784 N N . ASP A 1 93 ? -10.871 2.794 25.816 1.00 90.19 93 ASP A N 1
ATOM 785 C CA . ASP A 1 93 ? -10.290 2.623 27.152 1.00 90.19 93 ASP A CA 1
ATOM 786 C C . ASP A 1 93 ? -10.846 3.641 28.155 1.00 90.19 93 ASP A C 1
ATOM 788 O O . ASP A 1 93 ? -11.222 3.274 29.270 1.00 90.19 93 ASP A O 1
ATOM 792 N N . LYS A 1 94 ? -11.009 4.907 27.745 1.00 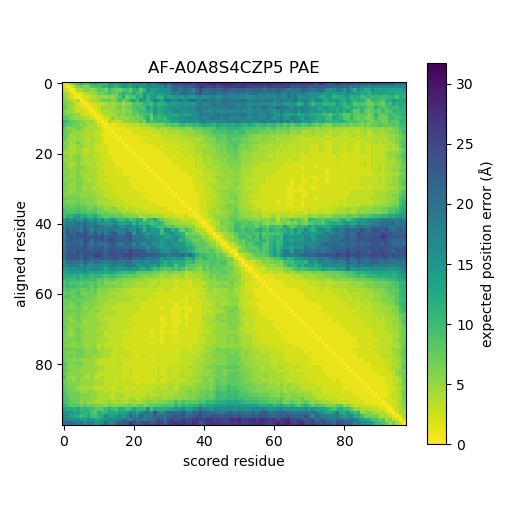85.62 94 LYS A N 1
ATOM 793 C CA . LYS A 1 94 ? -11.654 5.938 28.582 1.00 85.62 94 LYS A CA 1
ATOM 794 C C . LYS A 1 94 ? -13.083 5.569 28.979 1.00 85.62 94 LYS A C 1
ATOM 796 O O . LYS A 1 94 ? -13.492 5.857 30.096 1.00 85.62 94 LYS A O 1
ATOM 801 N N . LYS A 1 95 ? -13.843 4.942 28.076 1.00 77.19 95 LYS A N 1
ATOM 802 C CA . LYS A 1 95 ? -15.224 4.507 28.342 1.00 77.19 95 LYS A CA 1
ATOM 803 C C . LYS A 1 95 ? -15.315 3.205 29.134 1.00 77.19 95 LYS A C 1
ATOM 805 O O . LYS A 1 95 ? -16.382 2.908 29.644 1.00 77.19 95 LYS A O 1
ATOM 810 N N . ARG A 1 96 ? -14.228 2.433 29.216 1.00 72.06 96 ARG A N 1
ATOM 811 C CA . ARG A 1 96 ? -14.127 1.223 30.044 1.00 72.06 96 ARG A CA 1
ATOM 812 C C . ARG A 1 96 ? -13.802 1.539 31.509 1.00 72.06 96 ARG A C 1
ATOM 814 O O . 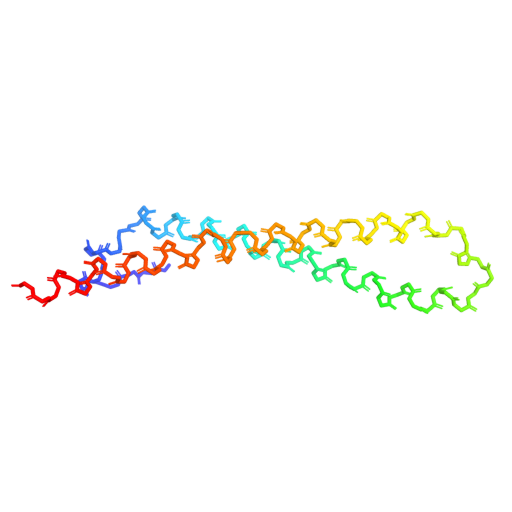ARG A 1 96 ? -14.076 0.716 32.373 1.00 72.06 96 ARG A O 1
ATOM 821 N N . ALA A 1 97 ? -13.181 2.691 31.769 1.00 59.28 97 ALA A N 1
ATOM 822 C CA . ALA A 1 97 ? -12.820 3.165 33.108 1.00 59.28 97 ALA A CA 1
ATOM 823 C C . ALA A 1 97 ? -13.940 3.959 33.821 1.00 59.28 97 ALA A C 1
ATOM 825 O O . ALA A 1 97 ? -13.745 4.380 34.960 1.00 59.28 97 ALA A O 1
ATOM 826 N N . LEU A 1 98 ? -15.076 4.168 33.148 1.00 49.25 98 LEU A N 1
ATOM 827 C CA . LEU A 1 98 ? -16.325 4.728 33.677 1.00 49.25 98 LEU A CA 1
ATOM 828 C C . LEU A 1 98 ? -17.353 3.605 33.831 1.00 49.25 98 LEU A C 1
ATOM 830 O O . LEU A 1 98 ? -18.144 3.680 34.794 1.00 49.25 98 LEU A O 1
#

Solvent-accessible surface area (backbone atoms only — not comparable to full-atom values): 5599 Å² total; per-residue (Å²): 135,87,66,57,84,72,55,34,79,77,57,35,72,68,60,53,51,53,53,49,52,51,49,54,50,55,50,49,54,54,50,53,47,51,52,55,53,52,54,51,61,59,48,63,62,48,62,76,42,94,65,40,71,83,46,46,65,62,52,52,50,50,51,52,54,43,52,50,52,50,54,51,50,45,44,51,48,60,72,45,46,47,55,54,49,53,53,49,53,56,54,51,53,60,62,69,78,105

pLDDT: mean 86.07, std 12.5, range [49.25, 98.0]